Protein AF-A0A8I3AJJ5-F1 (afdb_monomer_lite)

Foldseek 3Di:
DDDDDDDPPPPPPPDDDDDDDDPPPCSVVVVVVVQVVVCVVPVQAAEQEAEQQDPVSRQVSLLVVCVVVVQPCSPPPVDRSVVSVVVVVVVCPPHHYHYHYPPNPPVCNVDVPPPPPPDDDD

Structure (mmCIF, N/CA/C/O backbone):
data_AF-A0A8I3AJJ5-F1
#
_entry.id   AF-A0A8I3AJJ5-F1
#
loop_
_atom_site.group_PDB
_atom_site.id
_atom_site.type_symbol
_atom_site.label_atom_id
_atom_site.label_alt_id
_atom_site.label_comp_id
_atom_site.label_asym_id
_atom_site.label_entity_id
_atom_site.label_seq_id
_atom_site.pdbx_PDB_ins_code
_atom_site.Cartn_x
_atom_site.Cartn_y
_atom_site.Cartn_z
_atom_site.occupancy
_atom_site.B_iso_or_equiv
_atom_site.auth_seq_id
_atom_site.auth_comp_id
_atom_site.auth_asym_id
_atom_site.auth_atom_id
_atom_site.pdbx_PDB_model_num
ATOM 1 N N . MET A 1 1 ? -0.382 -10.339 48.651 1.00 44.94 1 MET A N 1
ATOM 2 C CA . MET A 1 1 ? 0.279 -10.937 47.472 1.00 44.94 1 MET A CA 1
ATOM 3 C C . MET A 1 1 ? -0.798 -11.507 46.560 1.00 44.94 1 MET A C 1
ATOM 5 O O . MET A 1 1 ? -1.227 -12.630 46.774 1.00 44.94 1 MET A O 1
ATOM 9 N N . THR A 1 2 ? -1.283 -10.730 45.594 1.00 39.03 2 THR A N 1
ATOM 10 C CA . THR A 1 2 ? -2.311 -11.176 44.640 1.00 39.03 2 THR A CA 1
ATOM 11 C C . THR A 1 2 ? -1.730 -11.056 43.240 1.00 39.03 2 THR A C 1
ATOM 13 O O . THR A 1 2 ? -1.457 -9.958 42.760 1.00 39.03 2 THR A O 1
ATOM 16 N N . GLN A 1 3 ? -1.463 -12.208 42.626 1.00 46.25 3 GLN A N 1
ATOM 17 C CA . GLN A 1 3 ? -1.003 -12.311 41.246 1.00 46.25 3 GLN A CA 1
ATOM 18 C C . GLN A 1 3 ? -2.138 -11.858 40.315 1.00 46.25 3 GLN A C 1
ATOM 20 O O . GLN A 1 3 ? -3.188 -12.492 40.237 1.00 46.25 3 GLN A O 1
ATOM 25 N N . LEU A 1 4 ? -1.925 -10.722 39.650 1.00 46.53 4 LEU A N 1
ATOM 26 C CA . LEU A 1 4 ? -2.760 -10.198 38.573 1.00 46.53 4 LEU A CA 1
ATOM 27 C C . LEU A 1 4 ? -2.478 -11.000 37.299 1.00 46.53 4 LEU A C 1
ATOM 29 O O . LEU A 1 4 ? -1.379 -10.937 36.749 1.00 46.53 4 LEU A O 1
ATOM 33 N N . TRP A 1 5 ? -3.472 -11.743 36.819 1.00 46.09 5 TRP A N 1
ATOM 34 C CA . TRP A 1 5 ? -3.418 -12.408 35.522 1.00 46.09 5 TRP A CA 1
ATOM 35 C C . TRP A 1 5 ? -3.230 -11.368 34.412 1.00 46.09 5 TRP A C 1
ATOM 37 O O . TRP A 1 5 ? -4.091 -10.517 34.178 1.00 46.09 5 TRP A O 1
ATOM 47 N N . ARG A 1 6 ? -2.089 -11.443 33.717 1.00 40.66 6 ARG A N 1
ATOM 48 C CA . ARG A 1 6 ? -1.907 -10.799 32.416 1.00 40.66 6 ARG A CA 1
ATOM 49 C C . ARG A 1 6 ? -2.953 -11.386 31.470 1.00 40.66 6 ARG A C 1
ATOM 51 O O . ARG A 1 6 ? -2.945 -12.588 31.220 1.00 40.66 6 ARG A O 1
ATOM 58 N N . LYS A 1 7 ? -3.823 -10.538 30.911 1.00 47.22 7 LYS A N 1
ATOM 59 C CA . LYS A 1 7 ? -4.469 -10.855 29.632 1.00 47.22 7 LYS A CA 1
ATOM 60 C C . LYS A 1 7 ? -3.343 -11.237 28.662 1.00 47.22 7 LYS A C 1
ATOM 62 O O . LYS A 1 7 ? -2.362 -10.486 28.616 1.00 47.22 7 LYS A O 1
ATOM 67 N N . PRO A 1 8 ? -3.432 -12.349 27.913 1.00 42.44 8 PRO A N 1
ATOM 68 C CA . PRO A 1 8 ? -2.556 -12.520 26.772 1.00 42.44 8 PRO A CA 1
ATOM 69 C C . PRO A 1 8 ? -2.779 -11.277 25.921 1.00 42.44 8 PRO A C 1
ATOM 71 O O . PRO A 1 8 ? -3.916 -10.972 25.549 1.00 42.44 8 PRO A O 1
ATOM 74 N N . LEU A 1 9 ? -1.720 -10.504 25.697 1.00 47.53 9 LEU A N 1
ATOM 75 C CA . LEU A 1 9 ? -1.706 -9.602 24.564 1.00 47.53 9 LEU A CA 1
ATOM 76 C C . LEU A 1 9 ? -2.008 -10.535 23.393 1.00 47.53 9 LEU A C 1
ATOM 78 O O . LEU A 1 9 ? -1.208 -11.424 23.110 1.00 47.53 9 LEU A O 1
ATOM 82 N N . MET A 1 10 ? -3.199 -10.434 22.802 1.00 43.00 10 MET A N 1
ATOM 83 C CA . MET A 1 10 ? -3.363 -10.910 21.441 1.00 43.00 10 MET A CA 1
ATOM 84 C C . MET A 1 10 ? -2.352 -10.083 20.661 1.00 43.00 10 MET A C 1
ATOM 86 O O . MET A 1 10 ? -2.617 -8.930 20.327 1.00 43.00 10 MET A O 1
ATOM 90 N N . GLU A 1 11 ? -1.143 -10.617 20.497 1.00 51.81 11 GLU A N 1
ATOM 91 C CA . GLU A 1 11 ? -0.240 -10.148 19.470 1.00 51.81 11 GLU A CA 1
ATOM 92 C C . GLU A 1 11 ? -1.072 -10.219 18.201 1.00 51.81 11 GLU A C 1
ATOM 94 O O . GLU A 1 11 ? -1.506 -11.298 17.797 1.00 51.81 11 GLU A O 1
ATOM 99 N N . ALA A 1 12 ? -1.433 -9.054 17.666 1.00 56.28 12 ALA A N 1
ATOM 100 C CA . ALA A 1 12 ? -2.174 -8.970 16.428 1.00 56.28 12 ALA A CA 1
ATOM 101 C C . ALA A 1 12 ? -1.321 -9.673 15.370 1.00 56.28 12 ALA A C 1
ATOM 103 O O . ALA A 1 12 ? -0.324 -9.121 14.900 1.00 56.28 12 ALA A O 1
ATOM 104 N N . SER A 1 13 ? -1.658 -10.921 15.049 1.00 60.66 13 SER A N 1
ATOM 105 C CA . SER A 1 13 ? -0.962 -11.672 14.021 1.00 60.66 13 SER A CA 1
ATOM 106 C C . SER A 1 13 ? -1.320 -11.025 12.690 1.00 60.66 13 SER A C 1
ATOM 108 O O . SER A 1 13 ? -2.410 -11.198 12.145 1.00 60.66 13 SER A O 1
ATOM 110 N N . GLN A 1 14 ? -0.407 -10.203 12.174 1.00 69.06 14 GLN A N 1
ATOM 111 C CA . GLN A 1 14 ? -0.527 -9.669 10.824 1.00 69.06 14 GLN A CA 1
ATOM 112 C C . GLN A 1 14 ? -0.457 -10.847 9.854 1.00 69.06 14 GLN A C 1
ATOM 114 O O . GLN A 1 14 ? 0.613 -11.396 9.588 1.00 69.06 14 GLN A O 1
ATOM 119 N N . SER A 1 15 ? -1.623 -11.266 9.369 1.00 82.12 15 SER A N 1
ATOM 120 C CA . SER A 1 15 ? -1.744 -12.362 8.415 1.00 82.12 15 SER A CA 1
ATOM 121 C C . SER A 1 15 ? -1.229 -11.902 7.053 1.00 82.12 15 SER A C 1
ATOM 123 O O . SER A 1 15 ? -1.597 -10.830 6.574 1.00 82.12 15 SER A O 1
ATOM 125 N N . ARG A 1 16 ? -0.361 -12.706 6.433 1.00 87.06 16 ARG A N 1
ATOM 126 C CA . ARG A 1 16 ? 0.211 -12.446 5.105 1.00 87.06 16 ARG A CA 1
ATOM 127 C C . ARG A 1 16 ? -0.280 -13.513 4.136 1.00 87.06 16 ARG A C 1
ATOM 129 O O . ARG A 1 16 ? -0.237 -14.697 4.458 1.00 87.06 16 ARG A O 1
ATOM 136 N N . VAL A 1 17 ? -0.725 -13.089 2.959 1.00 90.06 17 VAL A N 1
ATOM 137 C CA . VAL A 1 17 ? -1.212 -13.966 1.886 1.00 90.06 17 VAL A CA 1
ATOM 138 C C . VAL A 1 17 ? -0.551 -13.535 0.581 1.00 90.06 17 VAL A C 1
ATOM 140 O O . VAL A 1 17 ? -0.366 -12.343 0.355 1.00 90.06 17 VAL A O 1
ATOM 143 N N . SER A 1 18 ? -0.193 -14.501 -0.266 1.00 90.19 18 SER A N 1
ATOM 144 C CA . SER A 1 18 ? 0.340 -14.250 -1.606 1.00 90.19 18 SER A CA 1
ATOM 145 C C . SER A 1 18 ? -0.589 -14.847 -2.660 1.00 90.19 18 SER A C 1
ATOM 147 O O . SER A 1 18 ? -1.007 -16.000 -2.540 1.00 90.19 18 SER A O 1
ATOM 149 N N . LEU A 1 19 ? -0.905 -14.057 -3.688 1.00 89.12 19 LEU A N 1
ATOM 150 C CA . LEU A 1 19 ? -1.618 -14.495 -4.885 1.00 89.12 19 LEU A CA 1
ATOM 151 C C . LEU A 1 19 ? -0.602 -14.617 -6.022 1.00 89.12 19 LEU A C 1
ATOM 153 O O . LEU A 1 19 ? -0.114 -13.611 -6.530 1.00 89.12 19 LE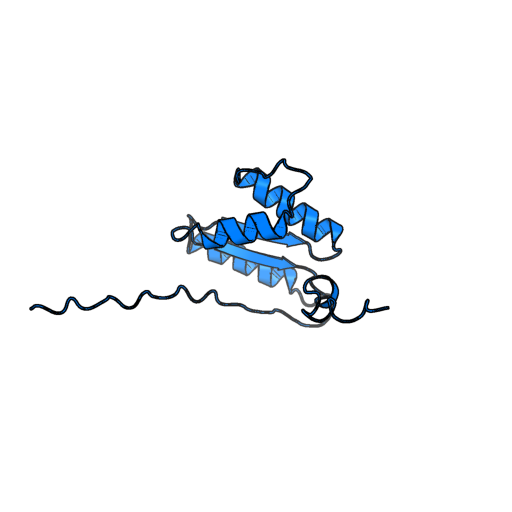U A O 1
ATOM 157 N N . PHE A 1 20 ? -0.299 -15.843 -6.441 1.00 88.12 20 PHE A N 1
ATOM 158 C CA . PHE A 1 20 ? 0.652 -16.125 -7.516 1.00 88.12 20 PHE A CA 1
ATOM 159 C C . PHE A 1 20 ? -0.005 -16.949 -8.626 1.00 88.12 20 PHE A C 1
ATOM 161 O O . PHE A 1 20 ? -0.977 -17.670 -8.409 1.00 88.12 20 PHE A O 1
ATOM 168 N N . GLY A 1 21 ? 0.506 -16.812 -9.846 1.00 86.69 21 GLY A N 1
ATOM 169 C CA . GLY A 1 21 ? -0.035 -17.485 -11.023 1.00 86.69 21 GLY A CA 1
ATOM 170 C C . GLY A 1 21 ? 0.327 -16.751 -12.306 1.00 86.69 21 GLY A C 1
ATOM 171 O O . GLY A 1 21 ? 0.840 -15.631 -12.265 1.00 86.69 21 GLY A O 1
ATOM 172 N N . LEU A 1 22 ? 0.030 -17.373 -13.444 1.00 87.56 22 LEU A N 1
ATOM 173 C CA . LEU A 1 22 ? 0.347 -16.844 -14.772 1.00 87.56 22 LEU A CA 1
ATOM 174 C C . LEU A 1 22 ? -0.201 -15.421 -14.993 1.00 87.56 22 LEU A C 1
ATOM 176 O O . LEU A 1 22 ? -1.160 -14.982 -14.348 1.00 87.56 22 LEU A O 1
ATOM 180 N N . GLY A 1 23 ? 0.424 -14.677 -15.904 1.00 85.50 23 GLY A N 1
ATOM 181 C CA . GLY A 1 23 ? -0.078 -13.371 -16.333 1.00 85.50 23 GLY A CA 1
ATOM 182 C C . GLY A 1 23 ? -1.516 -13.473 -16.857 1.00 85.50 23 GLY A C 1
ATOM 183 O O . GLY A 1 23 ? -1.879 -14.457 -17.494 1.00 85.50 23 GLY A O 1
ATOM 184 N N . GLY A 1 24 ? -2.350 -12.476 -16.556 1.00 87.50 24 GLY A N 1
ATOM 185 C CA . GLY A 1 24 ? -3.729 -12.412 -17.060 1.00 87.50 24 GLY A CA 1
ATOM 186 C C . GLY A 1 24 ? -4.763 -13.296 -16.348 1.00 87.50 24 GLY A C 1
ATOM 187 O O . GLY A 1 24 ? -5.927 -13.267 -16.726 1.00 87.50 24 GLY A O 1
ATOM 188 N N . THR A 1 25 ? -4.405 -14.030 -15.289 1.00 91.38 25 THR A N 1
ATOM 189 C CA . THR A 1 25 ? -5.354 -14.894 -14.549 1.00 91.38 25 THR A CA 1
ATOM 190 C C . THR A 1 25 ? -6.308 -14.154 -13.605 1.00 91.38 25 THR A C 1
ATOM 192 O O . THR A 1 25 ? -7.096 -14.789 -12.911 1.00 91.38 25 THR A O 1
ATOM 195 N N . GLY A 1 26 ? -6.248 -12.821 -13.549 1.00 92.88 26 GLY A N 1
ATOM 196 C CA . GLY A 1 26 ? -7.166 -12.019 -12.737 1.00 92.88 26 GLY A CA 1
ATOM 197 C C . GLY A 1 26 ? -6.720 -11.750 -11.292 1.00 92.88 26 GLY A C 1
ATOM 198 O O . GLY A 1 26 ? -7.545 -11.375 -10.464 1.00 92.88 26 GLY A O 1
ATOM 199 N N . LYS A 1 27 ? -5.438 -11.948 -10.948 1.00 95.25 27 LYS A N 1
ATOM 200 C CA . LYS A 1 27 ? -4.920 -11.784 -9.569 1.00 95.25 27 LYS A CA 1
ATOM 201 C C . LYS A 1 27 ? -5.216 -10.399 -8.983 1.00 95.25 27 LYS A C 1
ATOM 203 O O . LYS A 1 27 ? -5.733 -10.299 -7.875 1.00 95.25 27 LYS A O 1
ATOM 208 N N . THR A 1 28 ? -4.947 -9.348 -9.755 1.00 94.31 28 THR A N 1
ATOM 209 C CA . THR A 1 28 ? -5.215 -7.956 -9.373 1.00 94.31 28 THR A CA 1
ATOM 210 C C . THR A 1 28 ? -6.710 -7.719 -9.135 1.00 94.31 28 THR A C 1
ATOM 212 O O . THR A 1 28 ? -7.089 -7.059 -8.172 1.00 94.31 28 THR A O 1
ATOM 215 N N . GLN A 1 29 ? -7.581 -8.318 -9.950 1.00 95.31 29 GLN A N 1
ATOM 216 C CA . GLN A 1 29 ? -9.035 -8.237 -9.803 1.00 95.31 29 GLN A CA 1
ATOM 217 C C . GLN A 1 29 ? -9.515 -8.948 -8.531 1.00 95.31 29 GLN A C 1
ATOM 219 O O . GLN A 1 29 ? -10.383 -8.428 -7.835 1.00 95.31 29 GLN A O 1
ATOM 224 N 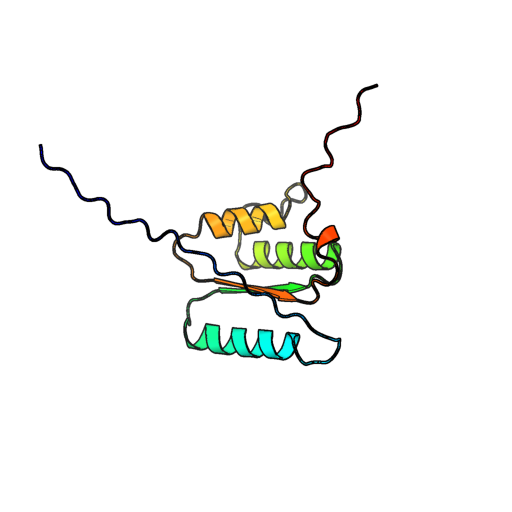N . ILE A 1 30 ? -8.923 -10.096 -8.187 1.00 96.06 30 ILE A N 1
ATOM 225 C CA . ILE A 1 30 ? -9.204 -10.798 -6.925 1.00 96.06 30 ILE A CA 1
ATOM 226 C C . ILE A 1 30 ? -8.773 -9.942 -5.727 1.00 96.06 30 ILE A C 1
ATOM 228 O O . ILE A 1 30 ? -9.533 -9.809 -4.769 1.00 96.06 30 ILE A O 1
ATOM 232 N N . ALA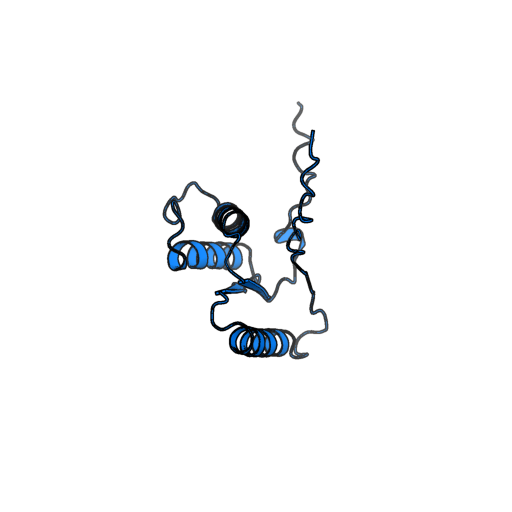 A 1 31 ? -7.581 -9.340 -5.778 1.00 96.12 31 ALA A N 1
ATOM 233 C CA . ALA A 1 31 ? -7.098 -8.455 -4.719 1.00 96.12 31 ALA A CA 1
ATOM 234 C C . ALA A 1 31 ? -8.005 -7.225 -4.538 1.00 96.12 31 ALA A C 1
ATOM 236 O O . ALA A 1 31 ? -8.307 -6.838 -3.409 1.00 96.12 31 ALA A O 1
ATOM 237 N N . LEU A 1 32 ? -8.487 -6.651 -5.644 1.00 97.00 32 LEU A N 1
ATOM 238 C CA . LEU A 1 32 ? -9.421 -5.530 -5.637 1.00 97.00 32 LEU A CA 1
ATOM 239 C C . LEU A 1 32 ? -10.768 -5.911 -5.005 1.00 97.00 32 LEU A C 1
ATOM 241 O O . LEU A 1 32 ? -11.233 -5.226 -4.098 1.00 97.00 32 LEU A O 1
ATOM 245 N N . GLU A 1 33 ? -11.371 -7.023 -5.434 1.00 97.69 33 GLU A N 1
ATOM 246 C CA . GLU A 1 33 ? -12.627 -7.532 -4.865 1.00 97.69 33 GLU A CA 1
ATOM 247 C C . GLU A 1 33 ? -12.490 -7.821 -3.364 1.00 97.69 33 GLU A C 1
ATOM 249 O O . GLU A 1 33 ? -13.366 -7.477 -2.566 1.00 97.69 33 GLU A O 1
ATOM 254 N N . TYR A 1 34 ? -11.361 -8.404 -2.952 1.00 96.69 34 TYR A N 1
ATOM 255 C CA . TYR A 1 34 ? -11.070 -8.620 -1.540 1.00 96.69 34 TYR A CA 1
ATOM 256 C C . TYR A 1 34 ? -11.000 -7.298 -0.768 1.00 96.69 34 TYR A C 1
ATOM 258 O O . TYR A 1 34 ? -11.601 -7.190 0.298 1.00 96.69 34 TYR A O 1
ATOM 266 N N . ALA A 1 35 ? -10.318 -6.280 -1.303 1.00 96.81 35 ALA A N 1
ATOM 267 C CA . ALA A 1 35 ? -10.224 -4.967 -0.671 1.00 96.81 35 ALA A CA 1
ATOM 268 C C . ALA A 1 35 ? -11.603 -4.306 -0.497 1.00 96.81 35 ALA A C 1
ATOM 270 O O . ALA A 1 35 ? -11.884 -3.750 0.567 1.00 96.81 35 ALA A O 1
ATOM 271 N N . TYR A 1 36 ? -12.489 -4.422 -1.493 1.00 97.19 36 TYR A N 1
ATOM 272 C CA . TYR A 1 36 ? -13.869 -3.941 -1.385 1.00 97.19 36 TYR A CA 1
ATOM 273 C C . TYR A 1 36 ? -14.623 -4.625 -0.241 1.00 97.19 36 TYR A C 1
ATOM 275 O O . TYR A 1 36 ? -15.101 -3.942 0.666 1.00 97.19 36 TYR A O 1
ATOM 283 N N . ARG A 1 37 ? -14.657 -5.962 -0.221 1.00 97.69 37 ARG A N 1
ATOM 284 C CA . ARG A 1 37 ? -15.335 -6.731 0.840 1.00 97.69 37 ARG A CA 1
ATOM 285 C C . ARG A 1 37 ? -14.729 -6.487 2.217 1.00 97.69 37 ARG A C 1
ATOM 287 O O . ARG A 1 37 ? -15.440 -6.412 3.216 1.00 97.69 37 ARG A O 1
ATOM 294 N N . PHE A 1 38 ? -13.408 -6.339 2.279 1.00 95.44 38 PHE A N 1
ATOM 295 C CA . PHE A 1 38 ? -12.702 -6.017 3.510 1.00 95.44 38 PHE A CA 1
ATOM 296 C C . PHE A 1 38 ? -13.157 -4.668 4.073 1.00 95.44 38 PHE A C 1
ATOM 298 O O . PHE A 1 38 ? -13.381 -4.571 5.280 1.00 95.44 38 PHE A O 1
ATOM 305 N N . ARG A 1 39 ? -13.352 -3.657 3.214 1.00 95.06 39 ARG A N 1
ATOM 306 C CA . ARG A 1 39 ? -13.889 -2.349 3.613 1.00 95.06 39 ARG A CA 1
ATOM 307 C C . ARG A 1 39 ? -15.337 -2.429 4.079 1.00 95.06 39 ARG A C 1
ATOM 309 O O . ARG A 1 39 ? -15.688 -1.773 5.050 1.00 95.06 39 ARG A O 1
ATOM 316 N N . GLU A 1 40 ? -16.171 -3.218 3.405 1.00 96.75 40 GLU A N 1
ATOM 317 C CA . GLU A 1 40 ? -17.565 -3.426 3.818 1.00 96.75 40 GLU A CA 1
ATOM 318 C C . GLU A 1 40 ? -17.652 -4.053 5.214 1.00 96.75 40 GLU A C 1
ATOM 320 O O . GLU A 1 40 ? -18.428 -3.598 6.052 1.00 96.75 40 GLU A O 1
ATOM 325 N N . ALA A 1 41 ? -16.812 -5.054 5.489 1.00 96.06 41 ALA A N 1
ATOM 326 C CA . ALA A 1 41 ? -16.741 -5.699 6.796 1.00 96.06 41 ALA A CA 1
ATOM 327 C C . ALA A 1 41 ? -16.064 -4.824 7.868 1.00 96.06 41 ALA A C 1
ATOM 329 O O . ALA A 1 41 ? -16.355 -4.970 9.054 1.00 96.06 41 ALA A O 1
ATOM 330 N N . ASN A 1 42 ? -15.169 -3.916 7.464 1.00 94.19 42 ASN A N 1
ATOM 331 C CA . ASN A 1 42 ? -14.398 -3.051 8.356 1.00 94.19 42 ASN A CA 1
ATOM 332 C C . ASN A 1 42 ? -14.458 -1.587 7.873 1.00 94.19 42 ASN A C 1
ATOM 334 O O . ASN A 1 42 ? -13.482 -1.088 7.309 1.00 94.19 42 ASN A O 1
ATOM 338 N N . PRO A 1 43 ? -15.568 -0.861 8.111 1.00 92.81 43 PRO A N 1
ATOM 339 C CA . PRO A 1 43 ? -15.774 0.481 7.551 1.00 92.81 43 PRO A CA 1
ATOM 340 C C . PRO A 1 43 ? -14.744 1.531 7.984 1.00 92.81 43 PRO A C 1
ATOM 342 O O . PRO A 1 43 ? -14.572 2.545 7.314 1.00 92.81 43 PRO A O 1
ATOM 345 N N . THR A 1 44 ? -14.070 1.305 9.113 1.00 91.31 44 THR A N 1
ATOM 346 C CA . THR A 1 44 ? -13.022 2.185 9.648 1.00 91.31 44 THR A CA 1
ATOM 347 C C . THR A 1 44 ? -11.615 1.772 9.223 1.00 91.31 44 THR A C 1
ATOM 349 O O . THR A 1 44 ? -10.649 2.415 9.635 1.00 91.31 44 THR A O 1
ATOM 352 N N . ALA A 1 45 ? -11.470 0.695 8.444 1.00 92.12 45 ALA A N 1
ATOM 353 C CA . ALA A 1 45 ? -10.164 0.202 8.052 1.00 92.12 45 ALA A CA 1
ATOM 354 C C . ALA A 1 45 ? -9.538 1.052 6.945 1.00 92.12 45 ALA A C 1
ATOM 356 O O . ALA A 1 45 ? -10.191 1.445 5.977 1.00 92.12 45 ALA A O 1
ATOM 357 N N . SER A 1 46 ? -8.232 1.272 7.064 1.00 93.12 46 SER A N 1
ATOM 358 C CA . SER A 1 46 ? -7.432 1.881 6.005 1.00 93.12 46 SER A CA 1
ATOM 359 C C . SER A 1 46 ? -7.012 0.820 4.989 1.00 93.12 46 SER A C 1
ATOM 361 O O . SER A 1 46 ? -6.594 -0.277 5.361 1.00 93.12 46 SER A O 1
ATOM 363 N N . ILE A 1 47 ? -7.102 1.148 3.702 1.00 94.94 47 ILE A N 1
ATOM 364 C CA . ILE A 1 47 ? -6.645 0.279 2.616 1.00 94.94 47 ILE A CA 1
ATOM 365 C C . ILE A 1 47 ? -5.521 0.998 1.886 1.00 94.94 47 ILE A C 1
ATOM 367 O O . ILE A 1 47 ? -5.712 2.096 1.371 1.00 94.94 47 ILE A O 1
ATOM 371 N N . PHE A 1 48 ? -4.359 0.360 1.843 1.00 95.56 48 PHE A N 1
ATOM 372 C CA . PHE A 1 48 ? -3.159 0.865 1.195 1.00 95.56 48 PHE A CA 1
ATOM 373 C C . PHE A 1 48 ? -2.839 0.004 -0.022 1.00 95.56 48 PHE A C 1
ATOM 375 O O . PHE A 1 48 ? -2.773 -1.220 0.091 1.00 95.56 48 PHE A O 1
ATOM 382 N N . TRP A 1 49 ? -2.628 0.632 -1.176 1.00 95.94 49 TRP A N 1
ATOM 383 C CA . TRP A 1 49 ? -2.280 -0.060 -2.416 1.00 95.94 49 TRP A CA 1
ATOM 384 C C . TRP A 1 49 ? -0.888 0.363 -2.878 1.00 95.94 49 TRP A C 1
ATOM 386 O O . TRP A 1 49 ? -0.666 1.526 -3.206 1.00 95.94 49 TRP A O 1
ATOM 396 N N . ILE A 1 50 ? 0.046 -0.582 -2.909 1.00 95.25 50 ILE A N 1
ATOM 397 C CA . ILE A 1 50 ? 1.433 -0.378 -3.322 1.00 95.25 50 ILE A CA 1
ATOM 398 C C . ILE A 1 50 ? 1.608 -0.924 -4.733 1.00 95.25 50 ILE A C 1
ATOM 400 O O . ILE A 1 50 ? 1.375 -2.109 -4.977 1.00 95.25 50 ILE A O 1
ATOM 404 N N . ARG A 1 51 ? 2.050 -0.069 -5.659 1.00 92.88 51 ARG A N 1
ATOM 405 C CA . ARG A 1 51 ? 2.454 -0.489 -7.005 1.00 92.88 51 ARG A CA 1
ATOM 406 C C . ARG A 1 51 ? 3.924 -0.888 -6.982 1.00 92.88 51 ARG A C 1
ATOM 408 O O . ARG A 1 51 ? 4.785 -0.028 -6.835 1.00 92.88 51 ARG A O 1
ATOM 415 N N . ALA A 1 52 ? 4.207 -2.180 -7.123 1.00 91.19 52 ALA A N 1
ATOM 416 C CA . ALA A 1 52 ? 5.549 -2.744 -6.988 1.00 91.19 52 ALA A CA 1
ATOM 417 C C . ALA A 1 52 ? 6.226 -3.081 -8.330 1.00 91.19 52 ALA A C 1
ATOM 419 O O . ALA A 1 52 ? 7.198 -3.827 -8.354 1.00 91.19 52 ALA A O 1
ATOM 420 N N . ASN A 1 53 ? 5.748 -2.497 -9.437 1.00 88.62 53 ASN A N 1
ATOM 421 C CA . ASN A 1 53 ? 6.315 -2.701 -10.775 1.00 88.62 53 ASN A CA 1
ATOM 422 C C . ASN A 1 53 ? 7.796 -2.301 -10.873 1.00 88.62 53 ASN A C 1
ATOM 424 O O . ASN A 1 53 ? 8.552 -2.934 -11.603 1.00 88.62 53 ASN A O 1
ATOM 428 N N . THR A 1 54 ? 8.189 -1.219 -10.192 1.00 88.75 54 THR A N 1
ATOM 429 C CA . THR A 1 54 ? 9.581 -0.753 -10.095 1.00 88.75 54 THR A CA 1
ATOM 430 C C . THR A 1 54 ? 9.849 -0.190 -8.694 1.00 88.75 54 THR A C 1
ATOM 432 O O . THR A 1 54 ? 8.894 0.227 -8.021 1.00 88.75 54 THR A O 1
ATOM 435 N N . PRO A 1 55 ? 11.119 -0.116 -8.246 1.00 87.94 55 PRO A N 1
ATOM 436 C CA . PRO A 1 55 ? 11.473 0.510 -6.971 1.00 87.94 55 PRO A CA 1
ATOM 437 C C . PRO A 1 55 ? 10.963 1.953 -6.839 1.00 87.94 55 PRO A C 1
ATOM 439 O O . PRO A 1 55 ? 10.497 2.350 -5.773 1.00 87.94 55 PRO A O 1
ATOM 442 N N . GLU A 1 56 ? 10.967 2.732 -7.923 1.00 90.50 56 GLU A N 1
ATOM 443 C CA . GLU A 1 56 ? 10.490 4.120 -7.933 1.00 90.50 56 GLU A CA 1
ATOM 444 C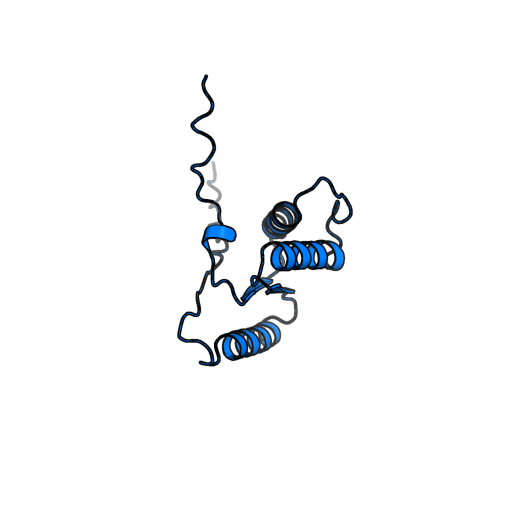 C . GLU A 1 56 ? 8.980 4.200 -7.705 1.00 90.50 56 GLU A C 1
ATOM 446 O O . GLU A 1 56 ? 8.519 5.038 -6.931 1.00 90.50 56 GLU A O 1
ATOM 451 N N . GLN A 1 57 ? 8.202 3.317 -8.345 1.00 91.62 57 GLN A N 1
ATOM 452 C CA . GLN A 1 57 ? 6.749 3.260 -8.157 1.00 91.62 57 GLN A CA 1
ATOM 453 C C . GLN A 1 57 ? 6.380 2.802 -6.747 1.00 91.62 57 GLN A C 1
ATOM 455 O O . GLN A 1 57 ? 5.448 3.349 -6.146 1.00 91.62 57 GLN A O 1
ATOM 460 N N . MET A 1 58 ? 7.136 1.853 -6.190 1.00 91.62 58 MET A N 1
ATOM 461 C CA . MET A 1 58 ? 6.952 1.436 -4.807 1.00 91.62 58 MET A CA 1
ATOM 462 C C . MET A 1 58 ? 7.264 2.590 -3.850 1.00 91.62 58 MET A C 1
ATOM 464 O O . MET A 1 58 ? 6.447 2.910 -2.987 1.00 91.62 58 MET A O 1
ATOM 468 N N . ASN A 1 59 ? 8.414 3.244 -4.022 1.00 91.81 59 ASN A N 1
ATOM 469 C CA . ASN A 1 59 ? 8.826 4.371 -3.192 1.00 91.81 59 ASN A CA 1
ATOM 470 C C . ASN A 1 59 ? 7.809 5.521 -3.261 1.00 91.81 59 ASN A C 1
ATOM 472 O O . ASN A 1 59 ? 7.433 6.077 -2.230 1.00 91.81 59 ASN A O 1
ATOM 476 N N . GLN A 1 60 ? 7.307 5.838 -4.459 1.00 94.19 60 GLN A N 1
ATOM 477 C CA . GLN A 1 60 ? 6.255 6.835 -4.630 1.00 94.19 60 GLN A CA 1
ATOM 478 C C . GLN A 1 60 ? 4.969 6.428 -3.901 1.00 94.19 60 GLN A C 1
ATOM 480 O O . GLN A 1 60 ? 4.401 7.249 -3.191 1.00 94.19 60 GLN A O 1
ATOM 485 N N . SER A 1 61 ? 4.563 5.156 -3.979 1.00 95.38 61 SER A N 1
ATOM 486 C CA . SER A 1 61 ? 3.381 4.660 -3.259 1.00 95.38 61 SER A CA 1
ATOM 487 C C . SER A 1 61 ? 3.510 4.858 -1.739 1.00 95.38 61 SER A C 1
ATOM 489 O O . SER A 1 61 ? 2.549 5.251 -1.080 1.00 95.38 61 SER A O 1
ATOM 491 N N . PHE A 1 62 ? 4.699 4.638 -1.162 1.00 95.06 62 PHE A N 1
ATOM 492 C CA . PHE A 1 62 ? 4.937 4.897 0.264 1.00 95.06 62 PHE A CA 1
ATOM 493 C C . PHE A 1 62 ? 4.950 6.390 0.614 1.00 95.06 62 PHE A C 1
ATOM 495 O O . PHE A 1 62 ? 4.437 6.758 1.672 1.00 95.06 62 PHE A O 1
ATOM 502 N N . LYS A 1 63 ? 5.477 7.258 -0.262 1.00 95.00 63 LYS A N 1
ATOM 503 C CA . LYS A 1 63 ? 5.385 8.720 -0.088 1.00 95.00 63 LYS A CA 1
ATOM 504 C C . LYS A 1 63 ? 3.936 9.186 -0.072 1.00 95.00 63 LYS A C 1
ATOM 506 O O . LYS A 1 63 ? 3.560 9.931 0.829 1.00 95.00 63 LYS A O 1
ATOM 511 N N . ASP A 1 64 ? 3.131 8.703 -1.014 1.00 95.56 64 ASP A N 1
ATOM 512 C CA . ASP A 1 64 ? 1.715 9.054 -1.116 1.00 95.56 64 ASP A CA 1
ATOM 513 C C . ASP A 1 64 ? 0.967 8.656 0.169 1.00 95.56 64 ASP A C 1
ATOM 515 O O . ASP A 1 64 ? 0.240 9.465 0.742 1.00 95.56 64 ASP A O 1
ATOM 519 N N . ILE A 1 65 ? 1.216 7.450 0.698 1.00 95.31 65 ILE A N 1
ATOM 520 C CA . ILE A 1 65 ? 0.636 7.000 1.977 1.00 95.31 65 ILE A CA 1
ATOM 521 C C . ILE A 1 65 ? 1.081 7.893 3.135 1.00 95.31 65 ILE A C 1
ATOM 523 O O . ILE A 1 65 ? 0.256 8.279 3.964 1.00 95.31 65 ILE A O 1
ATOM 527 N N . ALA A 1 66 ? 2.376 8.212 3.216 1.00 94.50 66 ALA A N 1
ATOM 528 C CA . ALA A 1 66 ? 2.902 9.039 4.293 1.00 94.50 66 ALA A CA 1
ATOM 529 C C . ALA A 1 66 ? 2.275 10.439 4.303 1.00 94.50 66 ALA A C 1
ATOM 531 O O . ALA A 1 66 ? 1.983 10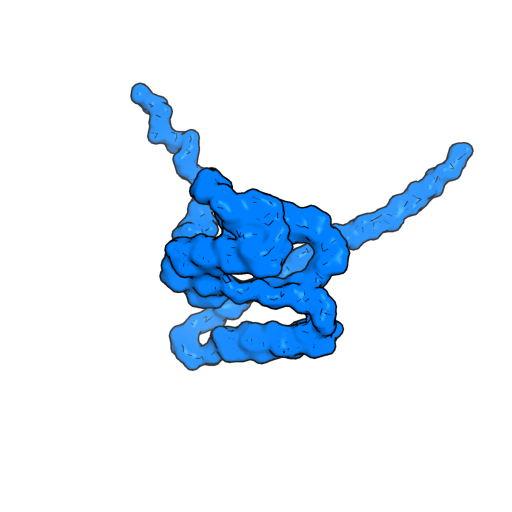.965 5.377 1.00 94.50 66 ALA A O 1
ATOM 532 N N . GLN A 1 67 ? 2.035 11.011 3.122 1.00 94.25 67 GLN A N 1
ATOM 533 C CA . GLN A 1 67 ? 1.380 12.306 2.957 1.00 94.25 67 GLN A CA 1
ATOM 534 C C . GLN A 1 67 ? -0.114 12.242 3.289 1.00 94.25 67 GLN A C 1
ATOM 536 O O . GLN A 1 67 ? -0.585 13.038 4.099 1.00 94.25 67 GLN A O 1
ATOM 541 N N . GLU A 1 68 ? -0.844 11.271 2.736 1.00 93.62 68 GLU A N 1
ATOM 542 C CA . GLU A 1 68 ? -2.289 11.114 2.956 1.00 93.62 68 GLU A CA 1
ATOM 543 C C . GLU A 1 68 ? -2.612 10.850 4.434 1.00 93.62 68 GLU A C 1
ATOM 545 O O . GLU A 1 68 ? -3.555 11.401 4.997 1.00 93.62 68 GLU A O 1
ATOM 550 N N . CYS A 1 69 ? -1.780 10.049 5.105 1.00 92.19 69 CYS A N 1
ATOM 551 C CA . CYS A 1 69 ? -1.905 9.774 6.536 1.00 92.19 69 CYS A CA 1
ATOM 552 C C . CYS A 1 69 ? -1.294 10.871 7.425 1.00 92.19 69 CYS A C 1
ATOM 554 O O . CYS A 1 69 ? -1.276 10.709 8.647 1.00 92.19 69 CYS A O 1
ATOM 556 N N . GLN A 1 70 ? -0.779 11.958 6.834 1.00 92.31 70 GLN A N 1
ATOM 557 C CA . GLN A 1 70 ? -0.162 13.093 7.527 1.00 92.31 70 GLN A CA 1
ATOM 558 C C . GLN A 1 70 ? 0.909 12.657 8.541 1.00 92.31 70 GLN A C 1
ATOM 560 O O . GLN A 1 70 ? 1.000 13.172 9.659 1.00 92.31 70 GLN A O 1
ATOM 565 N N . ILE A 1 71 ? 1.725 11.669 8.163 1.00 92.38 71 ILE A N 1
ATOM 566 C CA . ILE A 1 71 ? 2.776 11.136 9.027 1.00 92.38 71 ILE A CA 1
ATOM 567 C C . ILE A 1 71 ? 3.835 12.223 9.229 1.00 92.38 71 ILE A C 1
ATOM 569 O O . ILE A 1 71 ? 4.319 12.834 8.274 1.00 92.38 71 ILE A O 1
ATOM 573 N N . SER A 1 72 ? 4.218 12.475 10.481 1.00 89.12 72 SER A N 1
ATOM 574 C CA . SER A 1 72 ? 5.273 13.440 10.795 1.00 89.12 72 SER A CA 1
ATOM 575 C C . SER A 1 72 ? 6.572 13.078 10.068 1.00 89.12 72 SER A C 1
ATOM 577 O O . SER A 1 72 ? 7.025 11.939 10.151 1.00 89.12 72 SER A O 1
ATOM 579 N N . GLY A 1 73 ? 7.166 14.050 9.370 1.00 84.19 73 GLY A N 1
ATOM 580 C CA . GLY A 1 73 ? 8.371 13.837 8.561 1.00 84.19 73 GLY A CA 1
ATOM 581 C C . GLY A 1 73 ? 8.112 13.368 7.123 1.00 84.19 73 GLY A C 1
ATOM 582 O O . GLY A 1 73 ? 9.068 13.152 6.396 1.00 84.19 73 GLY A O 1
ATOM 583 N N . CYS A 1 74 ? 6.858 13.263 6.662 1.00 85.00 74 CYS A N 1
ATOM 584 C CA . CYS A 1 74 ? 6.542 12.816 5.290 1.00 85.00 74 CYS A CA 1
ATOM 585 C C . CYS A 1 74 ? 7.054 13.728 4.153 1.00 85.00 74 CYS A C 1
ATOM 587 O O . CYS A 1 74 ? 7.036 13.323 2.991 1.00 85.00 74 CYS A O 1
ATOM 589 N N . HIS A 1 75 ? 7.497 14.947 4.469 1.00 85.31 75 HIS A N 1
ATOM 590 C CA . HIS A 1 75 ? 8.105 15.885 3.517 1.00 85.31 75 HIS A CA 1
ATOM 591 C C . HIS A 1 75 ? 9.632 15.953 3.622 1.00 85.31 75 HIS A C 1
ATOM 593 O O . HIS A 1 75 ? 10.256 16.694 2.865 1.00 85.31 75 HIS A O 1
ATOM 599 N N . ASP A 1 76 ? 10.228 15.212 4.556 1.00 87.56 76 ASP A N 1
ATOM 600 C CA . ASP A 1 76 ? 11.674 15.138 4.689 1.00 87.56 76 ASP A CA 1
ATOM 601 C C . ASP A 1 76 ? 12.248 14.252 3.575 1.00 87.56 76 ASP A C 1
ATOM 603 O O . ASP A 1 76 ? 11.893 13.080 3.443 1.00 87.56 76 ASP A O 1
ATOM 607 N N . LEU A 1 77 ? 13.107 14.835 2.737 1.00 80.31 77 LEU A N 1
ATOM 608 C CA . LEU A 1 77 ? 13.725 14.141 1.608 1.00 80.31 77 LEU A CA 1
ATOM 609 C C . LEU A 1 77 ? 14.839 13.183 2.049 1.00 80.31 77 LEU A C 1
ATOM 611 O O . LEU A 1 77 ? 15.217 12.315 1.264 1.00 80.31 77 LEU A O 1
ATOM 615 N N . GLU A 1 78 ? 15.357 13.332 3.271 1.00 85.00 78 GLU A N 1
ATOM 616 C CA . GLU A 1 78 ? 16.431 12.494 3.814 1.00 85.00 78 GLU A CA 1
ATOM 617 C C . GLU A 1 78 ? 15.903 11.209 4.468 1.00 85.00 78 GLU A C 1
ATOM 619 O O . GLU A 1 78 ? 16.676 10.297 4.769 1.00 85.00 78 GLU A O 1
ATOM 624 N N . VAL A 1 79 ? 14.586 11.106 4.675 1.00 86.75 79 VAL A N 1
ATOM 625 C CA . VAL A 1 79 ? 13.964 9.973 5.362 1.00 86.75 79 VAL A CA 1
ATOM 626 C C . VAL A 1 79 ? 13.383 8.978 4.358 1.00 86.75 79 VAL A C 1
ATOM 628 O O . VAL A 1 79 ? 12.659 9.341 3.433 1.00 86.75 79 VAL A O 1
ATOM 631 N N . ASP A 1 80 ? 13.651 7.690 4.584 1.00 89.56 80 ASP A N 1
ATOM 632 C CA . ASP A 1 80 ? 13.063 6.598 3.807 1.00 89.56 80 ASP A CA 1
ATOM 633 C C . ASP A 1 80 ? 11.529 6.516 4.038 1.00 89.56 80 ASP A C 1
ATOM 635 O O . ASP A 1 80 ? 11.073 6.276 5.172 1.00 89.56 80 ASP A O 1
ATOM 639 N N . PRO A 1 81 ? 10.703 6.685 2.985 1.00 90.81 81 PRO A N 1
ATOM 640 C CA . PRO A 1 81 ? 9.246 6.605 3.079 1.00 90.81 81 PRO A CA 1
ATOM 641 C C . PRO A 1 81 ? 8.731 5.240 3.553 1.00 90.81 81 PRO A C 1
ATOM 643 O O . PRO A 1 81 ? 7.774 5.185 4.329 1.00 90.81 81 PRO A O 1
ATOM 646 N N . LEU A 1 82 ? 9.363 4.137 3.140 1.00 90.62 82 LEU A N 1
ATOM 647 C CA . LEU A 1 82 ? 8.979 2.783 3.545 1.00 90.62 82 LEU A CA 1
ATOM 648 C C . LEU A 1 82 ? 9.170 2.613 5.051 1.00 90.62 82 LEU A C 1
ATOM 650 O O . LEU A 1 82 ? 8.253 2.186 5.758 1.00 90.62 82 LEU A O 1
ATOM 654 N N . VAL A 1 83 ? 10.340 3.003 5.563 1.00 90.44 83 VAL A N 1
ATOM 655 C CA . VAL A 1 83 ? 10.650 2.917 6.999 1.00 90.44 83 VAL A CA 1
ATOM 656 C C . VAL A 1 83 ? 9.683 3.785 7.804 1.00 90.44 83 VAL A C 1
ATOM 658 O O . VAL A 1 83 ? 9.179 3.355 8.846 1.00 90.44 83 VAL A O 1
ATOM 661 N N . THR A 1 84 ? 9.370 4.977 7.298 1.00 91.94 84 THR A N 1
ATOM 662 C CA . THR A 1 84 ? 8.416 5.911 7.909 1.00 91.94 84 THR A CA 1
ATOM 663 C C . THR A 1 84 ? 7.023 5.299 8.039 1.00 91.94 84 THR A C 1
ATOM 665 O O . THR A 1 84 ? 6.471 5.249 9.144 1.00 91.94 84 THR A O 1
ATOM 668 N N . VAL A 1 85 ? 6.475 4.765 6.944 1.00 93.12 85 VAL A N 1
ATOM 669 C CA . VAL A 1 85 ? 5.142 4.144 6.924 1.00 93.12 85 VAL A CA 1
ATOM 670 C C . VAL A 1 85 ? 5.099 2.895 7.805 1.00 93.12 85 VAL A C 1
ATOM 672 O O . VAL A 1 85 ? 4.175 2.746 8.604 1.00 93.12 85 VAL A O 1
ATOM 675 N N . ILE A 1 86 ? 6.107 2.019 7.742 1.00 90.06 86 ILE A N 1
ATOM 676 C CA . ILE A 1 86 ? 6.158 0.804 8.573 1.00 90.06 86 ILE A CA 1
ATOM 677 C C . ILE A 1 86 ? 6.200 1.157 10.063 1.00 90.06 86 ILE A C 1
ATOM 679 O O . ILE A 1 86 ? 5.482 0.557 10.868 1.00 90.06 86 ILE A O 1
ATOM 683 N N . ASN A 1 87 ? 7.024 2.131 10.453 1.00 90.00 87 ASN A N 1
ATOM 684 C CA . ASN A 1 87 ? 7.116 2.561 11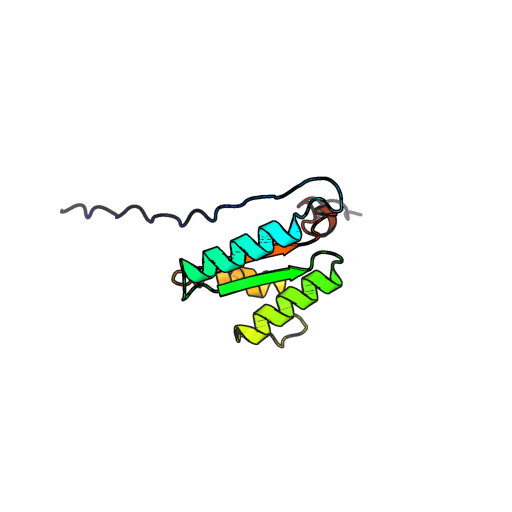.846 1.00 90.00 87 ASN A CA 1
ATOM 685 C C . ASN A 1 87 ? 5.809 3.185 12.336 1.00 90.00 87 ASN A C 1
ATOM 687 O O . ASN A 1 87 ? 5.415 2.957 13.482 1.00 90.00 87 ASN A O 1
ATOM 691 N N . TRP A 1 88 ? 5.121 3.935 11.479 1.00 91.44 88 TRP A N 1
ATOM 692 C CA . TRP A 1 88 ? 3.795 4.455 11.777 1.00 91.44 88 TRP A CA 1
ATOM 693 C C . TRP A 1 88 ? 2.768 3.326 11.950 1.00 91.44 88 TRP A C 1
ATOM 695 O O . TRP A 1 88 ? 2.118 3.267 12.992 1.00 91.44 88 TRP A O 1
ATOM 705 N N . LEU A 1 89 ? 2.697 2.355 11.031 1.00 90.00 89 LEU A N 1
ATOM 706 C CA . LEU A 1 89 ? 1.790 1.200 11.132 1.00 90.00 89 LEU A CA 1
ATOM 707 C C . LEU A 1 89 ? 2.007 0.386 12.418 1.00 90.00 89 LEU A C 1
ATOM 709 O O . LEU A 1 89 ? 1.042 -0.058 13.034 1.00 90.00 89 LEU A O 1
ATOM 713 N N . LYS A 1 90 ? 3.262 0.223 12.860 1.00 86.38 90 LYS A N 1
ATOM 714 C CA . LYS A 1 90 ? 3.603 -0.460 14.124 1.00 86.38 90 LYS A CA 1
ATOM 715 C C . LYS A 1 90 ? 3.112 0.293 15.364 1.00 86.38 90 LYS A C 1
ATOM 717 O O . LYS A 1 90 ? 2.758 -0.333 16.362 1.00 86.38 90 LYS A O 1
ATOM 722 N N . LYS A 1 91 ? 3.119 1.629 15.328 1.00 85.81 91 LYS A N 1
ATOM 723 C CA . LYS A 1 91 ? 2.661 2.486 16.438 1.00 85.81 91 LYS A CA 1
ATOM 724 C C . LYS A 1 91 ? 1.140 2.592 16.492 1.00 85.81 91 LYS A C 1
ATOM 726 O O . LYS A 1 91 ? 0.576 2.774 17.571 1.00 85.81 91 LYS A O 1
ATOM 731 N N . THR A 1 92 ? 0.474 2.448 15.353 1.00 76.81 92 THR A N 1
ATOM 732 C CA . THR A 1 92 ? -0.977 2.575 15.227 1.00 76.81 92 THR A CA 1
ATOM 733 C C . THR A 1 92 ? -1.684 1.300 15.698 1.00 76.81 92 THR A C 1
ATOM 735 O O . THR A 1 92 ? -2.295 0.568 14.929 1.00 76.81 92 THR A O 1
ATOM 738 N N . GLN A 1 93 ? -1.624 1.029 17.006 1.00 62.56 93 GLN A N 1
ATOM 739 C CA . GLN A 1 93 ? -2.162 -0.193 17.629 1.00 62.56 93 GLN A CA 1
ATOM 740 C C . GLN A 1 93 ? -3.695 -0.329 17.563 1.00 62.56 93 GLN A C 1
ATOM 742 O O . GLN A 1 93 ? -4.232 -1.360 17.960 1.00 62.56 93 GLN A O 1
ATOM 747 N N . ARG A 1 94 ? -4.417 0.709 17.118 1.00 61.94 94 ARG A N 1
ATOM 748 C CA . ARG A 1 94 ? -5.890 0.743 17.108 1.00 61.94 94 ARG A CA 1
ATOM 749 C C . ARG A 1 94 ? -6.521 0.773 15.716 1.00 61.94 94 ARG A C 1
ATOM 751 O O . ARG A 1 94 ? -7.743 0.684 15.641 1.00 61.94 94 ARG A O 1
ATOM 758 N N . ASN A 1 95 ? -5.736 0.865 14.640 1.00 77.00 95 ASN A N 1
ATOM 759 C CA . ASN A 1 95 ? -6.301 0.970 13.294 1.00 77.00 95 ASN A CA 1
ATOM 760 C C . ASN A 1 95 ? -6.151 -0.363 12.565 1.00 77.00 95 ASN A C 1
ATOM 762 O O . ASN A 1 95 ? -5.043 -0.858 12.369 1.00 77.00 95 ASN A O 1
ATOM 766 N N . ILE A 1 96 ? -7.286 -0.931 12.163 1.00 88.88 96 ILE A N 1
ATOM 767 C CA . ILE A 1 96 ? -7.333 -2.066 11.244 1.00 88.88 96 ILE A CA 1
ATOM 768 C C . ILE A 1 96 ? -6.866 -1.556 9.880 1.00 88.88 96 ILE A C 1
ATOM 770 O O . ILE A 1 96 ? -7.329 -0.514 9.415 1.00 88.88 96 ILE A O 1
ATOM 774 N N . TRP A 1 97 ? -5.953 -2.275 9.235 1.00 92.81 97 TRP A N 1
ATOM 775 C CA . TRP A 1 97 ? -5.485 -1.915 7.904 1.00 92.81 97 TRP A CA 1
ATOM 776 C C . TRP A 1 97 ? -5.289 -3.141 7.019 1.00 92.81 97 TRP A C 1
ATOM 778 O O . TRP A 1 97 ? -5.007 -4.239 7.499 1.00 92.81 97 TRP A O 1
ATOM 788 N N . LEU A 1 98 ? -5.423 -2.924 5.714 1.00 94.31 98 LEU A N 1
ATOM 789 C CA . LEU A 1 98 ? -5.062 -3.859 4.657 1.00 94.31 98 LEU A CA 1
ATOM 790 C C . LEU A 1 98 ? -4.033 -3.181 3.755 1.00 94.31 98 LEU A C 1
ATOM 792 O O . LEU A 1 98 ? -4.260 -2.068 3.291 1.00 94.31 98 LEU A O 1
ATOM 796 N N . MET A 1 99 ? -2.915 -3.856 3.495 1.00 94.56 99 MET A N 1
ATOM 797 C CA . MET A 1 99 ? -1.935 -3.429 2.500 1.00 94.56 99 MET A CA 1
ATOM 798 C C . MET A 1 99 ? -1.915 -4.447 1.366 1.00 94.56 99 MET A C 1
ATOM 800 O O . MET A 1 99 ? -1.666 -5.629 1.598 1.00 94.56 99 MET A O 1
ATOM 804 N N . VAL A 1 100 ? -2.173 -3.979 0.151 1.00 95.56 100 VAL A N 1
ATOM 805 C CA . VAL A 1 100 ? -2.059 -4.760 -1.078 1.00 95.56 100 VAL A CA 1
ATOM 806 C C . VAL A 1 100 ? -0.782 -4.332 -1.782 1.00 95.56 100 VAL A C 1
ATOM 808 O O . VAL A 1 100 ? -0.596 -3.147 -2.044 1.00 95.56 100 VAL A O 1
ATOM 811 N N . ILE A 1 101 ? 0.097 -5.287 -2.078 1.00 93.75 101 ILE A N 1
ATOM 812 C CA . ILE A 1 101 ? 1.302 -5.064 -2.881 1.00 93.75 101 ILE A CA 1
ATOM 813 C C . ILE A 1 101 ? 1.067 -5.757 -4.221 1.00 93.75 101 ILE A C 1
ATOM 815 O O . ILE A 1 101 ? 1.042 -6.985 -4.285 1.00 93.75 101 ILE A O 1
ATOM 819 N N . ASP A 1 102 ? 0.826 -4.969 -5.263 1.00 93.12 102 ASP A N 1
ATOM 820 C CA . ASP A 1 102 ? 0.460 -5.453 -6.596 1.00 93.12 102 ASP A CA 1
ATOM 821 C C . ASP A 1 102 ? 1.657 -5.381 -7.551 1.00 93.12 102 ASP A C 1
ATOM 823 O O . ASP A 1 102 ? 2.492 -4.481 -7.440 1.00 93.12 102 ASP A O 1
ATOM 827 N N . ASN A 1 103 ? 1.729 -6.322 -8.497 1.00 88.38 103 ASN A N 1
ATOM 828 C CA . ASN A 1 103 ? 2.850 -6.490 -9.436 1.00 88.38 103 ASN A CA 1
ATOM 829 C C . ASN A 1 103 ? 4.227 -6.655 -8.760 1.00 88.38 103 ASN A C 1
ATOM 831 O O . ASN A 1 103 ? 5.232 -6.140 -9.245 1.00 88.38 103 ASN A O 1
ATOM 835 N N . ALA A 1 104 ? 4.280 -7.364 -7.630 1.00 82.94 104 ALA A N 1
ATOM 836 C CA . ALA A 1 104 ? 5.513 -7.669 -6.900 1.00 82.94 104 ALA A CA 1
ATOM 837 C C . ALA A 1 104 ? 6.270 -8.863 -7.514 1.00 82.94 104 ALA A C 1
ATOM 839 O O . ALA A 1 104 ? 6.541 -9.857 -6.841 1.00 82.94 104 ALA A O 1
ATOM 840 N N . ASP A 1 105 ? 6.561 -8.789 -8.812 1.00 74.62 105 ASP A N 1
ATOM 841 C CA . ASP A 1 105 ? 7.154 -9.903 -9.560 1.00 74.62 105 ASP A CA 1
ATOM 842 C C . ASP A 1 105 ? 8.646 -10.103 -9.222 1.00 74.62 105 ASP A C 1
ATOM 844 O O . ASP A 1 105 ? 9.138 -11.231 -9.247 1.00 74.62 105 ASP A O 1
ATOM 848 N N . ASP A 1 106 ? 9.352 -9.032 -8.839 1.00 67.25 106 ASP A N 1
ATOM 849 C CA . ASP A 1 106 ? 10.758 -9.067 -8.417 1.00 67.25 106 ASP A CA 1
ATOM 850 C C . ASP A 1 106 ? 10.904 -8.764 -6.920 1.00 67.25 106 ASP A C 1
ATOM 852 O O . ASP A 1 106 ? 11.286 -7.676 -6.497 1.00 67.25 106 ASP A O 1
ATOM 856 N N . MET A 1 107 ? 10.596 -9.757 -6.087 1.00 58.56 107 MET A N 1
ATOM 857 C CA . MET A 1 107 ? 10.712 -9.641 -4.629 1.00 58.56 107 MET A CA 1
ATOM 858 C C . MET A 1 107 ? 12.162 -9.458 -4.140 1.00 58.56 107 MET A C 1
ATOM 860 O O . MET A 1 107 ? 12.342 -9.013 -3.007 1.00 58.56 107 MET A O 1
ATOM 864 N N . GLN A 1 108 ? 13.187 -9.762 -4.954 1.00 54.41 108 GLN A N 1
ATOM 865 C CA . GLN A 1 108 ? 14.591 -9.529 -4.577 1.00 54.41 108 GLN A CA 1
ATOM 866 C C . GLN A 1 108 ? 14.953 -8.041 -4.624 1.00 54.41 108 GLN A C 1
ATOM 868 O O . GLN A 1 108 ? 15.718 -7.577 -3.780 1.00 54.41 108 GLN A O 1
ATOM 873 N N . ALA A 1 109 ? 14.354 -7.277 -5.541 1.00 51.94 109 ALA A N 1
ATOM 874 C CA . ALA A 1 109 ? 14.464 -5.820 -5.552 1.00 51.94 109 ALA A CA 1
ATOM 875 C C . ALA A 1 109 ? 13.734 -5.154 -4.366 1.00 51.94 109 ALA A C 1
ATOM 877 O O . ALA A 1 109 ? 14.093 -4.051 -3.958 1.00 51.94 109 ALA A O 1
ATOM 878 N N . LEU A 1 110 ? 12.712 -5.818 -3.810 1.00 49.56 110 LEU A N 1
ATOM 879 C CA . LEU A 1 110 ? 11.851 -5.285 -2.742 1.00 49.56 110 LEU A CA 1
ATOM 880 C C . LEU A 1 110 ? 12.347 -5.631 -1.332 1.00 49.56 110 LEU A C 1
ATOM 882 O O . LEU A 1 110 ? 12.088 -4.894 -0.382 1.00 49.56 110 LEU A O 1
ATOM 886 N N . PHE A 1 111 ? 13.065 -6.744 -1.201 1.00 54.44 111 PHE A N 1
ATOM 887 C CA . PHE A 1 111 ? 13.707 -7.182 0.031 1.00 54.44 111 PHE A CA 1
ATOM 888 C C . PHE A 1 111 ? 15.155 -7.554 -0.290 1.00 54.44 111 PHE A C 1
ATOM 890 O O . PHE A 1 111 ? 15.432 -8.728 -0.560 1.00 54.44 111 PHE A O 1
ATOM 897 N N . PRO A 1 112 ? 16.092 -6.587 -0.260 1.00 47.22 112 PRO A N 1
ATOM 898 C CA . PRO A 1 112 ? 17.505 -6.921 -0.280 1.00 47.22 112 PRO A CA 1
ATOM 899 C C . PRO A 1 112 ? 17.749 -7.893 0.875 1.00 47.22 112 PRO A C 1
ATOM 901 O O . PRO A 1 112 ? 17.452 -7.580 2.029 1.00 47.22 112 PRO A O 1
ATOM 904 N N . SER A 1 113 ? 18.225 -9.101 0.574 1.00 40.34 113 SER A N 1
ATOM 905 C CA . SER A 1 113 ? 18.646 -10.044 1.609 1.00 40.34 113 SER A CA 1
ATOM 906 C C . SER A 1 113 ? 19.626 -9.337 2.548 1.00 40.34 113 SER A C 1
ATOM 908 O O . SER A 1 113 ? 20.532 -8.661 2.056 1.00 40.34 113 SER A O 1
ATOM 910 N N . GLU A 1 114 ? 19.468 -9.496 3.867 1.00 48.44 114 GLU A N 1
ATOM 911 C CA . GLU A 1 114 ? 20.393 -8.991 4.898 1.00 48.44 114 GLU A CA 1
ATOM 912 C C . GLU A 1 114 ? 21.782 -9.662 4.800 1.00 48.44 114 GLU A C 1
ATOM 914 O O . GLU A 1 114 ? 22.207 -10.411 5.673 1.00 48.44 114 GLU A O 1
ATOM 919 N N . GLY A 1 115 ? 22.496 -9.435 3.700 1.00 46.59 115 GLY A N 1
ATOM 920 C CA . GLY A 1 115 ? 23.748 -10.110 3.359 1.00 46.59 115 GLY A CA 1
ATOM 921 C C . GLY A 1 115 ? 24.715 -9.233 2.566 1.00 46.59 115 GLY A C 1
ATOM 922 O O . GLY A 1 115 ? 25.551 -9.760 1.843 1.00 46.59 115 GLY A O 1
ATOM 923 N N . GLY A 1 116 ? 24.592 -7.906 2.670 1.00 37.97 116 GLY A N 1
ATOM 924 C CA . GLY A 1 116 ? 25.382 -6.937 1.900 1.00 37.97 116 GLY A CA 1
ATOM 925 C C . GLY A 1 116 ? 26.320 -6.034 2.710 1.00 37.97 116 GLY A C 1
ATOM 926 O O . GLY A 1 116 ? 26.745 -5.015 2.178 1.00 37.97 116 GLY A O 1
ATOM 927 N N . TYR A 1 117 ? 26.635 -6.359 3.971 1.00 45.84 117 TYR A N 1
ATOM 928 C CA . TYR A 1 117 ? 27.585 -5.584 4.798 1.00 45.84 117 TYR A CA 1
ATOM 929 C C . TYR A 1 117 ? 28.842 -6.354 5.214 1.00 45.84 117 TYR A C 1
ATOM 931 O O . TYR A 1 117 ? 29.536 -5.935 6.136 1.00 45.84 117 TYR A O 1
ATOM 939 N N . ASP A 1 118 ? 29.182 -7.437 4.519 1.00 42.94 118 ASP A N 1
ATOM 940 C CA . ASP A 1 118 ? 30.464 -8.106 4.722 1.00 42.94 118 ASP A CA 1
ATOM 941 C C . ASP A 1 118 ? 31.168 -8.260 3.373 1.00 42.94 118 ASP A C 1
ATOM 943 O O . ASP A 1 118 ? 30.919 -9.204 2.630 1.00 42.94 118 ASP A O 1
ATOM 947 N N . THR A 1 119 ? 31.937 -7.232 2.997 1.00 44.62 119 THR A N 1
ATOM 948 C CA . THR A 1 119 ? 33.251 -7.280 2.313 1.00 44.62 119 THR A CA 1
ATOM 949 C C . THR A 1 119 ? 33.570 -5.887 1.753 1.00 44.62 119 THR A C 1
ATOM 951 O O . THR A 1 119 ? 33.507 -5.663 0.552 1.00 44.62 119 THR A O 1
ATOM 954 N N . ILE A 1 120 ? 33.955 -4.944 2.620 1.00 37.12 120 ILE A N 1
ATOM 955 C CA . ILE A 1 120 ? 35.077 -4.039 2.321 1.00 37.12 120 ILE A CA 1
ATOM 956 C C . ILE A 1 120 ? 35.928 -3.965 3.592 1.00 37.12 120 ILE A C 1
ATOM 958 O O . ILE A 1 120 ? 35.839 -3.047 4.402 1.00 37.12 120 ILE A O 1
ATOM 962 N N . ARG A 1 121 ? 36.745 -5.003 3.780 1.00 42.03 121 ARG A N 1
ATOM 963 C CA . ARG A 1 121 ? 38.083 -4.839 4.337 1.00 42.03 121 ARG A CA 1
ATOM 964 C C . ARG A 1 121 ? 39.061 -5.055 3.194 1.00 42.03 121 ARG A C 1
ATOM 966 O O . ARG A 1 121 ? 39.234 -6.193 2.767 1.00 42.03 121 ARG A O 1
ATOM 973 N N . GLN A 1 122 ? 39.653 -3.965 2.729 1.00 39.28 122 GLN A N 1
ATOM 974 C CA . GLN A 1 122 ? 41.091 -3.794 2.523 1.00 39.28 122 GLN A CA 1
ATOM 975 C C . GLN A 1 122 ? 41.380 -2.296 2.558 1.00 39.28 122 GLN A C 1
ATOM 977 O O . GLN A 1 122 ? 40.615 -1.548 1.913 1.00 39.28 122 GLN A O 1
#

Sequence (122 aa):
MTQLWRKPLMEASQSRVSLFGLGGTGKTQIALEYAYRFREANPTASIFWIRANTPEQMNQSFKDIAQECQISGCHDLEVDPLVTVINWLKKTQRNIWLMVIDNADDMQALFPSEGGYDTIRQ

pLDDT: mean 79.69, std 19.66, range [37.12, 97.69]

Organism: Verticillium longisporum (NCBI:txid100787)

Radius of gyration: 18.36 Å; chains: 1; bounding box: 59×33×64 Å

Secondary structure (DSSP, 8-state):
-----PPP-------------STTSSHHHHHHHHHHHHHHH-TT-EEEEEE-SSHHHHHHHHHHHHHHTT-TTTT-TTS-HHHHHHHHHHH-TT--EEEEEES---HHHHS--S--SS----